Protein AF-A0A9E5AQ54-F1 (afdb_monomer_lite)

Secondary structure (DSSP, 8-state):
-----SSHHHHHHHHHHHHHHHHHHHHHHHTT--GGGTS-S---HHHHHHHHHHHHHHHHHHH----TTGGG-HHHHTPPP-PPP-PPPPPPPP-TTSPPP--PPPPPPPPP-

Sequence (113 aa):
MQPNTQQKSMLLPVIILVVVLGTIIYFYISSQGNDAALVKATASANEEVVGKDLLIALNRLNAIKLDDSLLKDKVFVSLQDFTVAILPQPVGRDNPFLPLKAVAPVPAPKKVK

Structure (mmCIF, N/CA/C/O backbone):
data_AF-A0A9E5AQ54-F1
#
_entry.id   AF-A0A9E5AQ54-F1
#
loop_
_atom_site.group_PDB
_atom_site.id
_atom_site.type_symbol
_atom_site.label_atom_id
_atom_site.label_alt_id
_atom_site.label_comp_id
_atom_site.label_asym_id
_atom_site.label_entity_id
_atom_site.label_seq_id
_atom_site.pdbx_PDB_ins_code
_atom_site.Cartn_x
_atom_site.Cartn_y
_atom_site.Cartn_z
_atom_site.occupancy
_atom_site.B_iso_or_equiv
_atom_site.auth_seq_id
_atom_site.auth_comp_id
_atom_site.auth_asym_id
_atom_site.auth_atom_id
_atom_site.pdbx_PDB_model_num
ATOM 1 N N . MET A 1 1 ? 19.967 47.508 -73.269 1.00 45.75 1 MET A N 1
ATOM 2 C CA . MET A 1 1 ? 20.481 46.500 -72.316 1.00 45.75 1 MET A CA 1
ATOM 3 C C . MET A 1 1 ? 19.440 46.306 -71.222 1.00 45.75 1 MET A C 1
ATOM 5 O O . MET A 1 1 ? 19.269 47.199 -70.408 1.00 45.75 1 MET A O 1
ATOM 9 N N . GLN A 1 2 ? 18.690 45.203 -71.257 1.00 46.03 2 GLN A N 1
ATOM 10 C CA . GLN A 1 2 ? 17.713 44.825 -70.227 1.00 46.03 2 GLN A CA 1
ATOM 11 C C . GLN A 1 2 ? 18.176 43.495 -69.611 1.00 46.03 2 GLN A C 1
ATOM 13 O O . GLN A 1 2 ? 18.401 42.552 -70.373 1.00 46.03 2 GLN A O 1
ATOM 18 N N . PRO A 1 3 ? 18.364 43.387 -68.284 1.00 53.59 3 PRO A N 1
ATOM 19 C CA . PRO A 1 3 ? 18.682 42.111 -67.663 1.00 53.59 3 PRO A CA 1
ATOM 20 C C . PRO A 1 3 ? 17.414 41.257 -67.504 1.00 53.59 3 PRO A C 1
ATOM 22 O O . PRO A 1 3 ? 16.413 41.660 -66.911 1.00 53.59 3 PRO A O 1
ATOM 25 N N . ASN A 1 4 ? 17.484 40.053 -68.065 1.00 54.62 4 ASN A N 1
ATOM 26 C CA . ASN A 1 4 ? 16.468 39.009 -68.037 1.00 54.62 4 ASN A CA 1
A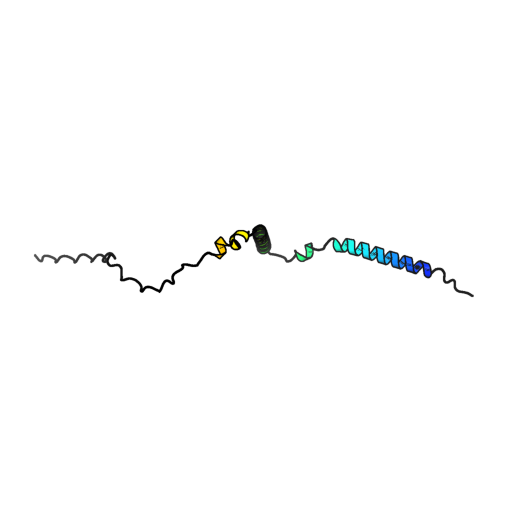TOM 27 C C . ASN A 1 4 ? 16.210 38.529 -66.592 1.00 54.62 4 ASN A C 1
ATOM 29 O O . ASN A 1 4 ? 16.982 37.751 -66.034 1.00 54.62 4 ASN A O 1
ATOM 33 N N . THR A 1 5 ? 15.107 38.988 -65.993 1.00 60.34 5 THR A N 1
ATOM 34 C CA . THR A 1 5 ? 14.633 38.589 -64.653 1.00 60.34 5 THR A CA 1
ATOM 35 C C . THR A 1 5 ? 13.580 37.476 -64.753 1.00 60.34 5 THR A C 1
ATOM 37 O O . THR A 1 5 ? 12.474 37.614 -64.251 1.00 60.34 5 THR A O 1
ATOM 40 N N . GLN A 1 6 ? 13.884 36.369 -65.436 1.00 59.69 6 GLN A N 1
ATOM 41 C CA . GLN A 1 6 ? 12.987 35.193 -65.493 1.00 59.69 6 GLN A CA 1
ATOM 42 C C . GLN A 1 6 ? 13.570 33.946 -64.806 1.00 59.69 6 GLN A C 1
ATOM 44 O O . GLN A 1 6 ? 12.847 33.004 -64.506 1.00 59.69 6 GLN A O 1
ATOM 49 N N . GLN A 1 7 ? 14.863 33.942 -64.465 1.00 59.59 7 GLN A N 1
ATOM 50 C CA . GLN A 1 7 ? 15.515 32.784 -63.828 1.00 59.59 7 GLN A CA 1
ATOM 51 C C . GLN A 1 7 ? 15.318 32.747 -62.295 1.00 59.59 7 GLN A C 1
ATOM 53 O O . GLN A 1 7 ? 15.277 31.677 -61.694 1.00 59.59 7 GLN A O 1
ATOM 58 N N . LYS A 1 8 ? 15.140 33.903 -61.635 1.00 58.50 8 LYS A N 1
ATOM 59 C CA . LYS A 1 8 ? 15.091 33.993 -60.160 1.00 58.50 8 LYS A CA 1
ATOM 60 C C . LYS A 1 8 ? 13.733 33.605 -59.552 1.00 58.50 8 LYS A C 1
ATOM 62 O O . LYS A 1 8 ? 13.691 33.152 -58.413 1.00 58.50 8 LYS A O 1
ATOM 67 N N . SER A 1 9 ? 12.640 33.727 -60.315 1.00 61.59 9 SER A N 1
ATOM 68 C CA . SER A 1 9 ? 11.284 33.415 -59.831 1.00 61.59 9 SER A CA 1
ATOM 69 C C . SER A 1 9 ? 10.984 31.913 -59.762 1.00 61.59 9 SER A C 1
ATOM 71 O O . SER A 1 9 ? 10.115 31.516 -58.993 1.00 61.59 9 SER A O 1
ATOM 73 N N . MET A 1 10 ? 11.707 31.080 -60.523 1.00 65.25 10 MET A N 1
ATOM 74 C CA . MET A 1 10 ? 11.577 29.614 -60.481 1.00 65.25 10 MET A CA 1
ATOM 75 C C . MET A 1 10 ? 12.613 28.954 -59.560 1.00 65.25 10 MET A C 1
ATOM 77 O O . MET A 1 10 ? 12.381 27.867 -59.043 1.00 65.25 10 MET A O 1
ATOM 81 N N . LEU A 1 11 ? 13.720 29.645 -59.272 1.00 79.06 11 LEU A N 1
ATOM 82 C CA . LEU A 1 11 ? 14.713 29.228 -58.278 1.00 79.06 11 LEU A CA 1
ATOM 83 C C . LEU A 1 11 ? 14.149 29.226 -56.850 1.00 79.06 11 LEU A C 1
ATOM 85 O O . LEU A 1 11 ? 14.408 28.300 -56.086 1.00 79.06 11 LEU A O 1
ATOM 89 N N . LEU A 1 12 ? 13.347 30.233 -56.496 1.00 83.75 12 LEU A N 1
ATOM 90 C CA . LEU A 1 12 ? 12.774 30.359 -55.155 1.00 83.75 12 LEU A CA 1
ATOM 91 C C . LEU A 1 12 ? 11.875 29.168 -54.744 1.00 83.75 12 LEU A C 1
ATOM 93 O O . LEU A 1 12 ? 12.123 28.609 -53.676 1.00 83.75 12 LEU A O 1
ATOM 97 N N . PRO A 1 13 ? 10.889 28.713 -55.548 1.00 86.94 13 PRO A N 1
ATOM 98 C CA . PRO A 1 13 ? 10.068 27.557 -55.180 1.00 86.94 13 PRO A CA 1
ATOM 99 C C . PRO A 1 13 ? 10.865 26.247 -55.138 1.00 86.94 13 PRO A C 1
ATOM 101 O O . PRO A 1 13 ? 10.577 25.394 -54.303 1.00 86.94 13 PRO A O 1
ATOM 104 N N . VAL A 1 14 ? 11.897 26.092 -55.976 1.00 90.00 14 VAL A N 1
ATOM 105 C CA . VAL A 1 14 ? 12.768 24.903 -55.959 1.00 90.00 14 VAL A CA 1
ATOM 106 C C . VAL A 1 14 ? 13.590 24.844 -54.672 1.00 90.00 14 VAL A C 1
ATOM 108 O O . VAL A 1 14 ? 13.676 23.790 -54.049 1.00 90.00 14 VAL A O 1
ATOM 111 N N . ILE A 1 15 ? 14.139 25.974 -54.224 1.00 91.50 15 ILE A N 1
ATOM 112 C CA . ILE A 1 15 ? 14.878 26.048 -52.955 1.00 91.50 15 ILE A CA 1
ATOM 113 C C . ILE A 1 15 ? 13.953 25.723 -51.778 1.00 91.50 15 ILE A C 1
ATOM 115 O O . ILE A 1 15 ? 14.328 24.940 -50.909 1.00 91.50 15 ILE A O 1
ATOM 119 N N . ILE A 1 16 ? 12.732 26.264 -51.771 1.00 92.31 16 ILE A N 1
ATOM 120 C CA . ILE A 1 16 ? 11.741 25.972 -50.725 1.00 92.31 16 ILE A CA 1
ATOM 121 C C . ILE A 1 16 ? 11.404 24.477 -50.709 1.00 92.31 16 ILE A C 1
ATOM 123 O O . ILE A 1 16 ? 11.394 23.871 -49.641 1.00 92.31 16 ILE A O 1
ATOM 127 N N . LEU A 1 17 ? 11.197 23.862 -51.876 1.00 93.50 17 LEU A N 1
ATOM 128 C CA . LEU A 1 17 ? 10.913 22.432 -51.983 1.00 93.50 17 LEU A CA 1
ATOM 129 C C . LEU A 1 17 ? 12.062 21.578 -51.427 1.00 93.50 17 LEU A C 1
ATOM 131 O O . LEU A 1 17 ? 11.819 20.638 -50.675 1.00 93.50 17 LEU A O 1
ATOM 135 N N . VAL A 1 18 ? 13.310 21.924 -51.752 1.00 95.12 18 VAL A N 1
ATOM 136 C CA . VAL A 1 18 ? 14.500 21.219 -51.247 1.00 95.12 18 VAL A CA 1
ATOM 137 C C . VAL A 1 18 ? 14.633 21.370 -49.732 1.00 95.12 18 VAL A C 1
ATOM 139 O O . VAL A 1 18 ? 14.928 20.390 -49.052 1.00 95.12 18 VAL A O 1
ATOM 142 N N . VAL A 1 19 ? 14.372 22.561 -49.187 1.00 95.06 19 VAL A N 1
ATOM 143 C CA . VAL A 1 19 ? 14.397 22.795 -47.736 1.00 95.06 19 VAL A CA 1
ATOM 144 C C . VAL A 1 19 ? 13.306 21.985 -47.037 1.00 95.06 19 VAL A C 1
ATOM 146 O O . VAL A 1 19 ? 13.598 21.327 -46.045 1.00 95.06 19 VAL A O 1
ATOM 149 N N . VAL A 1 20 ? 12.081 21.968 -47.567 1.00 94.94 20 VAL A N 1
ATOM 150 C CA . VAL A 1 20 ? 10.958 21.205 -46.994 1.00 94.94 20 VAL A CA 1
ATOM 151 C C . VAL A 1 20 ? 11.221 19.699 -47.043 1.00 94.94 20 VAL A C 1
ATOM 153 O O . VAL A 1 20 ? 11.003 18.999 -46.059 1.00 94.94 20 VAL A O 1
ATOM 156 N N . LEU A 1 21 ? 11.735 19.180 -48.158 1.00 94.88 21 LEU A N 1
ATOM 157 C CA . LEU A 1 21 ? 12.101 17.765 -48.255 1.00 94.88 21 LEU A CA 1
ATOM 158 C C . LEU A 1 21 ? 13.264 17.422 -47.315 1.00 94.88 21 LEU A C 1
ATOM 160 O O . LEU A 1 21 ? 13.231 16.391 -46.647 1.00 94.88 21 LEU A O 1
ATOM 164 N N . GLY A 1 22 ? 14.258 18.307 -47.212 1.00 93.62 22 GLY A N 1
ATOM 165 C CA . GLY A 1 22 ? 15.385 18.156 -46.298 1.00 93.62 22 GLY A CA 1
ATOM 166 C C . GLY A 1 22 ? 14.955 18.115 -44.833 1.00 93.62 22 GLY A C 1
ATOM 167 O O . GLY A 1 22 ? 15.427 17.254 -44.091 1.00 93.62 22 GLY A O 1
ATOM 168 N N . THR A 1 23 ? 14.025 18.981 -44.415 1.00 89.44 23 THR A N 1
ATOM 169 C CA . THR A 1 23 ? 13.511 18.978 -43.038 1.00 89.44 23 THR A CA 1
ATOM 170 C C . THR A 1 23 ? 12.672 17.741 -42.745 1.00 89.44 23 THR A C 1
ATOM 172 O O . THR A 1 23 ? 12.834 17.165 -41.673 1.00 89.44 23 THR A O 1
ATOM 175 N N . ILE A 1 24 ? 11.845 17.273 -43.687 1.00 92.00 24 ILE A N 1
ATOM 176 C CA . ILE A 1 24 ? 11.055 16.039 -43.528 1.00 92.00 24 ILE A CA 1
ATOM 177 C C . ILE A 1 24 ? 11.973 14.819 -43.373 1.00 92.00 24 ILE A C 1
ATOM 179 O O . ILE A 1 24 ? 11.780 14.020 -42.457 1.00 92.00 24 ILE A O 1
ATOM 183 N N . ILE A 1 25 ? 12.996 14.690 -44.224 1.00 91.00 25 ILE A N 1
ATOM 184 C CA . ILE A 1 25 ? 13.956 13.577 -44.164 1.00 91.00 25 ILE A CA 1
ATOM 185 C C . ILE A 1 25 ? 14.762 13.631 -42.862 1.00 91.00 25 ILE A C 1
ATOM 187 O O . ILE A 1 25 ? 14.909 12.614 -42.186 1.00 91.00 25 ILE A O 1
ATOM 191 N N . TYR A 1 26 ? 15.245 14.815 -42.476 1.00 89.88 26 TYR A N 1
ATOM 192 C CA . TYR A 1 26 ? 15.973 15.004 -41.223 1.00 89.88 26 TYR A CA 1
ATOM 193 C C . TYR A 1 26 ? 15.117 14.635 -40.008 1.00 89.88 26 TYR A C 1
ATOM 195 O O . TYR A 1 26 ? 15.586 13.918 -39.128 1.00 89.88 26 TYR A O 1
ATOM 203 N N . PHE A 1 27 ? 13.851 15.060 -39.973 1.00 87.12 27 PHE A N 1
ATOM 204 C CA . PHE A 1 27 ? 12.947 14.751 -38.867 1.00 87.12 27 PHE A CA 1
ATOM 205 C C . PHE A 1 27 ? 12.591 13.260 -38.821 1.00 87.12 27 PHE A C 1
ATOM 207 O O . PHE A 1 27 ? 12.542 12.679 -37.742 1.00 87.12 27 PHE A O 1
ATOM 214 N N . TYR A 1 28 ? 12.418 12.611 -39.976 1.00 85.19 28 TYR A N 1
ATOM 215 C CA . TYR A 1 28 ? 12.160 11.171 -40.058 1.00 85.19 28 TYR A CA 1
ATOM 216 C C . TYR A 1 28 ? 13.356 10.328 -39.580 1.00 85.19 28 TYR A C 1
ATOM 218 O O . TYR A 1 28 ? 13.175 9.324 -38.895 1.00 85.19 28 TYR A O 1
ATOM 226 N N . ILE A 1 29 ? 14.587 10.748 -39.890 1.00 81.94 29 ILE A N 1
ATOM 227 C CA . ILE A 1 29 ? 15.810 10.077 -39.419 1.00 81.94 29 ILE A CA 1
ATOM 228 C C . ILE A 1 29 ? 16.062 10.383 -37.935 1.00 81.94 29 ILE A C 1
ATOM 230 O O . ILE A 1 29 ? 16.361 9.477 -37.163 1.00 81.94 29 ILE A O 1
ATOM 234 N N . SER A 1 30 ? 15.890 11.636 -37.508 1.00 75.94 30 SER A N 1
ATOM 235 C CA . SER A 1 30 ? 16.108 12.050 -36.117 1.00 75.94 30 SER A CA 1
ATOM 236 C C . SER A 1 30 ? 15.041 11.511 -35.155 1.00 75.94 30 SER A C 1
ATOM 238 O O . SER A 1 30 ? 15.332 11.326 -33.976 1.00 75.94 30 SER A O 1
ATOM 240 N N . SER A 1 31 ? 13.823 11.233 -35.636 1.00 66.19 31 SER A N 1
ATOM 241 C CA . SER A 1 31 ? 12.737 10.632 -34.848 1.00 66.19 31 SER A CA 1
ATOM 242 C C . SER A 1 31 ? 12.913 9.126 -34.620 1.00 66.19 31 SER A C 1
ATOM 244 O O . SER A 1 31 ? 12.190 8.569 -33.800 1.00 66.19 31 SER A O 1
ATOM 246 N N . GLN A 1 32 ? 13.848 8.461 -35.310 1.00 62.78 32 GLN A N 1
ATOM 247 C CA . GLN A 1 32 ? 14.156 7.039 -35.089 1.00 62.78 32 GLN A CA 1
ATOM 248 C C . GLN A 1 32 ? 15.139 6.789 -33.932 1.00 62.78 32 GLN A C 1
ATOM 250 O O . GLN A 1 32 ? 15.558 5.657 -33.723 1.00 62.78 32 GLN A O 1
ATOM 255 N N . GLY A 1 33 ? 15.422 7.817 -33.125 1.00 55.94 33 GLY A N 1
ATOM 256 C CA . GLY A 1 33 ? 15.721 7.633 -31.708 1.00 55.94 33 GLY A CA 1
ATOM 257 C C . GLY A 1 33 ? 17.145 7.187 -31.378 1.00 55.94 33 GLY A C 1
ATOM 258 O O . GLY A 1 33 ? 17.489 6.010 -31.406 1.00 55.94 33 GLY A O 1
ATOM 259 N N . ASN A 1 34 ? 17.923 8.139 -30.860 1.00 57.88 34 ASN A N 1
ATOM 260 C CA . ASN A 1 34 ? 19.046 7.882 -29.955 1.00 57.88 34 ASN A CA 1
ATOM 261 C C . ASN A 1 34 ? 18.553 7.602 -28.515 1.00 57.88 34 ASN A C 1
ATOM 263 O O . ASN A 1 34 ? 19.196 8.022 -27.553 1.00 57.88 34 ASN A O 1
ATOM 267 N N . ASP A 1 35 ? 17.443 6.879 -28.329 1.00 53.34 35 ASP A N 1
ATOM 268 C CA . ASP A 1 35 ? 16.972 6.492 -26.985 1.00 53.34 35 ASP A CA 1
ATOM 269 C C . ASP A 1 35 ? 17.993 5.598 -26.257 1.00 53.34 35 ASP A C 1
ATOM 271 O O . ASP A 1 35 ? 18.073 5.583 -25.030 1.00 53.34 35 ASP A O 1
ATOM 275 N N . ALA A 1 36 ? 18.878 4.933 -27.008 1.00 53.34 36 ALA A N 1
ATOM 276 C CA . ALA A 1 36 ? 19.995 4.167 -26.461 1.00 53.34 36 ALA A CA 1
ATOM 277 C C . ALA A 1 36 ? 21.063 5.031 -25.754 1.00 53.34 36 ALA A C 1
ATOM 279 O O . ALA A 1 36 ? 21.850 4.503 -24.967 1.00 53.34 36 ALA A O 1
ATOM 280 N N . ALA A 1 37 ? 21.117 6.345 -26.006 1.00 51.56 37 ALA A N 1
ATOM 281 C CA . ALA A 1 37 ? 22.116 7.228 -25.397 1.00 51.56 37 ALA A CA 1
ATOM 282 C C . ALA A 1 37 ? 21.729 7.699 -23.983 1.00 51.56 37 ALA A C 1
ATOM 284 O O . ALA A 1 37 ? 22.615 8.021 -23.196 1.00 51.56 37 ALA A O 1
ATOM 285 N N . LEU A 1 38 ? 20.438 7.676 -23.629 1.00 48.53 38 LEU A N 1
ATOM 286 C CA . LEU A 1 38 ? 19.960 7.978 -22.270 1.00 48.53 38 LEU A CA 1
ATOM 287 C C . LEU A 1 38 ? 20.025 6.762 -21.330 1.00 48.53 38 LEU A C 1
ATOM 289 O O . LEU A 1 38 ? 20.046 6.929 -20.116 1.00 48.53 38 LEU A O 1
ATOM 293 N N . VAL A 1 39 ? 20.124 5.546 -21.880 1.00 49.72 39 VAL A N 1
ATOM 294 C CA . VAL A 1 39 ? 20.293 4.296 -21.111 1.00 49.72 39 VAL A CA 1
ATOM 295 C C . VAL A 1 39 ? 21.765 4.016 -20.787 1.00 49.72 39 VAL A C 1
ATOM 297 O O . VAL A 1 39 ? 22.072 3.210 -19.916 1.00 49.72 39 VAL A O 1
ATOM 300 N N . LYS A 1 40 ? 22.705 4.727 -21.421 1.00 46.66 40 LYS A N 1
ATOM 301 C CA . LYS A 1 40 ? 24.144 4.552 -21.194 1.00 46.66 40 LYS A CA 1
ATOM 302 C C . LYS A 1 40 ? 24.678 5.423 -20.051 1.00 46.66 40 LYS A C 1
ATOM 304 O O . LYS A 1 40 ? 25.801 5.916 -20.115 1.00 46.66 40 LYS A O 1
ATOM 309 N N . ALA A 1 41 ? 23.904 5.579 -18.978 1.00 50.72 41 ALA A N 1
ATOM 310 C CA . ALA A 1 41 ? 24.547 5.669 -17.675 1.00 50.72 41 ALA A CA 1
ATOM 311 C C . ALA A 1 41 ? 25.235 4.316 -17.485 1.00 50.72 41 ALA A C 1
ATOM 313 O O . ALA A 1 41 ? 24.593 3.280 -17.636 1.00 50.72 41 ALA A O 1
ATOM 314 N N . THR A 1 42 ? 26.546 4.298 -17.263 1.00 54.50 42 THR A N 1
ATOM 315 C CA . THR A 1 42 ? 27.264 3.078 -16.884 1.00 54.50 42 THR A CA 1
ATOM 316 C C . THR A 1 42 ? 26.758 2.643 -15.515 1.00 54.50 42 THR A C 1
ATOM 318 O O . THR A 1 42 ? 27.394 2.912 -14.501 1.00 54.50 42 THR A O 1
ATOM 321 N N . ALA A 1 43 ? 25.578 2.033 -15.503 1.00 55.31 43 ALA A N 1
ATOM 322 C CA . ALA A 1 43 ? 25.060 1.294 -14.387 1.00 55.31 43 ALA A CA 1
ATOM 323 C C . ALA A 1 43 ? 26.040 0.141 -14.180 1.00 55.31 43 ALA A C 1
ATOM 325 O O . ALA A 1 43 ? 26.260 -0.678 -15.076 1.00 55.31 43 ALA A O 1
ATOM 326 N N . SER A 1 44 ? 26.681 0.100 -13.017 1.00 60.31 44 SER A N 1
ATOM 327 C CA . SER A 1 44 ? 27.318 -1.129 -12.556 1.00 60.31 44 SER A CA 1
ATOM 328 C C . SER A 1 44 ? 26.282 -2.252 -12.642 1.00 60.31 44 SER A C 1
ATOM 330 O O . SER A 1 44 ? 25.095 -2.000 -12.456 1.00 60.31 44 SER A O 1
ATOM 332 N N . ALA A 1 45 ? 26.699 -3.498 -12.882 1.00 61.22 45 ALA A N 1
ATOM 333 C CA . ALA A 1 45 ? 25.777 -4.635 -13.038 1.00 61.22 45 ALA A CA 1
ATOM 334 C C . ALA A 1 45 ? 24.709 -4.741 -11.918 1.00 61.22 45 ALA A C 1
ATOM 336 O O . ALA A 1 45 ? 23.626 -5.273 -12.135 1.00 61.22 45 ALA A O 1
ATOM 337 N N . ASN A 1 46 ? 24.985 -4.181 -10.735 1.00 58.84 46 ASN A N 1
ATOM 338 C CA . ASN A 1 46 ? 24.047 -4.073 -9.618 1.00 58.84 46 ASN A CA 1
ATOM 339 C C . ASN A 1 46 ? 22.923 -3.035 -9.827 1.00 58.84 46 ASN A C 1
ATOM 341 O O . ASN A 1 46 ? 21.794 -3.270 -9.411 1.00 58.84 46 ASN A O 1
ATOM 345 N N . GLU A 1 47 ? 23.195 -1.899 -10.468 1.00 59.91 47 GLU A N 1
ATOM 346 C CA . GLU A 1 47 ? 22.220 -0.823 -10.716 1.00 59.91 47 GLU A CA 1
ATOM 347 C C . GLU A 1 47 ? 21.221 -1.210 -11.819 1.00 59.91 47 GLU A C 1
ATOM 349 O O . GLU A 1 47 ? 20.037 -0.884 -11.731 1.00 59.91 47 GLU A O 1
ATOM 354 N N . GLU A 1 48 ? 21.663 -1.994 -12.807 1.00 62.62 48 GLU A N 1
ATOM 355 C CA . GLU A 1 48 ? 20.796 -2.545 -13.857 1.00 62.62 48 GLU A CA 1
ATOM 356 C C . GLU A 1 48 ? 19.814 -3.595 -13.299 1.00 62.62 48 GLU A C 1
ATOM 358 O O . GLU A 1 48 ? 18.641 -3.638 -13.681 1.00 62.62 48 GLU A O 1
ATOM 363 N N . VAL A 1 49 ? 20.260 -4.404 -12.330 1.00 70.00 49 VAL A N 1
ATOM 364 C CA . VAL A 1 49 ? 19.406 -5.377 -11.626 1.00 70.00 49 VAL A CA 1
ATOM 365 C C . VAL A 1 49 ? 18.354 -4.667 -10.771 1.00 70.00 49 VAL A C 1
ATOM 367 O O . VAL A 1 49 ? 17.171 -4.987 -10.884 1.00 70.00 49 VAL A O 1
ATOM 370 N N . VAL A 1 50 ? 18.746 -3.651 -9.994 1.00 77.62 50 VAL A N 1
ATOM 371 C CA . VAL A 1 50 ? 17.810 -2.877 -9.155 1.00 77.62 50 VAL A CA 1
ATOM 372 C C . VAL A 1 50 ? 16.778 -2.127 -10.003 1.00 77.62 50 VAL A C 1
ATOM 374 O O . VAL A 1 50 ? 15.592 -2.126 -9.668 1.00 77.62 50 VAL A O 1
ATOM 377 N N . GLY A 1 51 ? 17.193 -1.532 -11.127 1.00 80.94 51 GLY A N 1
ATOM 378 C CA . GLY A 1 51 ? 16.278 -0.850 -12.046 1.00 80.94 51 GLY A CA 1
ATOM 379 C C . GLY A 1 51 ? 15.226 -1.793 -12.638 1.00 80.94 51 GLY A C 1
ATOM 380 O O . GLY A 1 51 ? 14.042 -1.451 -12.694 1.00 80.94 51 GLY A O 1
ATOM 381 N N . LYS A 1 52 ? 15.634 -3.010 -13.017 1.00 81.75 52 LYS A N 1
ATOM 382 C CA . LYS A 1 52 ? 14.728 -4.040 -13.540 1.00 81.75 52 LYS A CA 1
ATOM 383 C C . LYS A 1 52 ? 13.750 -4.545 -12.478 1.00 81.75 52 LYS A C 1
ATOM 385 O O . LYS A 1 52 ? 12.560 -4.665 -12.766 1.00 81.75 52 LYS A O 1
ATOM 390 N N . ASP A 1 53 ? 14.221 -4.802 -11.262 1.00 85.88 53 ASP A N 1
ATOM 391 C CA . ASP A 1 53 ? 13.374 -5.284 -10.166 1.00 85.88 53 ASP A CA 1
ATOM 392 C C . ASP A 1 53 ? 12.341 -4.231 -9.738 1.00 85.88 53 ASP A C 1
ATOM 394 O O . ASP A 1 53 ? 11.175 -4.565 -9.506 1.00 85.88 53 ASP A O 1
ATOM 398 N N . LEU A 1 54 ? 12.725 -2.949 -9.729 1.00 90.62 54 LEU A N 1
ATOM 399 C CA . LEU A 1 54 ? 11.803 -1.835 -9.502 1.00 90.62 54 LEU A CA 1
ATOM 400 C C . LEU A 1 54 ? 10.731 -1.761 -10.597 1.00 90.62 54 LEU A C 1
ATOM 402 O O . LEU A 1 54 ? 9.548 -1.630 -10.289 1.00 90.62 54 LEU A O 1
ATOM 406 N N . LEU A 1 55 ? 11.119 -1.893 -11.867 1.00 89.62 55 LEU A N 1
ATOM 407 C CA . LEU A 1 55 ? 10.185 -1.920 -12.997 1.00 89.62 55 LEU A CA 1
ATOM 408 C C . LEU A 1 55 ? 9.195 -3.086 -12.896 1.00 89.62 55 LEU A C 1
ATOM 410 O O . LEU A 1 55 ? 7.999 -2.903 -13.126 1.00 89.62 55 LEU A O 1
ATOM 414 N N . ILE A 1 56 ? 9.668 -4.270 -12.503 1.00 91.19 56 ILE A N 1
ATOM 415 C CA . ILE A 1 56 ? 8.815 -5.440 -12.266 1.00 91.19 56 ILE A CA 1
ATOM 416 C C . ILE A 1 56 ? 7.837 -5.167 -11.117 1.00 91.19 56 ILE A C 1
ATOM 418 O O . ILE A 1 56 ? 6.648 -5.465 -11.249 1.00 91.19 56 ILE A O 1
ATOM 422 N N . ALA A 1 57 ? 8.301 -4.589 -10.007 1.00 89.25 57 ALA A N 1
ATOM 423 C CA . ALA A 1 57 ? 7.450 -4.248 -8.869 1.00 89.25 57 ALA A CA 1
ATOM 424 C C . ALA A 1 57 ? 6.387 -3.200 -9.236 1.00 89.25 57 ALA A C 1
ATOM 426 O O . ALA A 1 57 ? 5.215 -3.373 -8.903 1.00 89.25 57 ALA A O 1
ATOM 427 N N . LEU A 1 58 ? 6.762 -2.160 -9.982 1.00 90.44 58 LEU A N 1
ATOM 428 C CA . LEU A 1 58 ? 5.836 -1.130 -10.457 1.00 90.44 58 LEU A CA 1
ATOM 429 C C . LEU A 1 58 ? 4.803 -1.696 -11.431 1.00 90.44 58 LEU A C 1
ATOM 431 O O . LEU A 1 58 ? 3.625 -1.365 -11.329 1.00 90.44 58 LEU A O 1
ATOM 435 N N . ASN A 1 59 ? 5.210 -2.590 -12.334 1.00 89.75 59 ASN A N 1
ATOM 436 C CA . ASN A 1 59 ? 4.277 -3.244 -13.247 1.00 89.75 59 ASN A CA 1
ATOM 437 C C . ASN A 1 59 ? 3.287 -4.147 -12.488 1.00 89.75 59 ASN A C 1
ATOM 439 O O . ASN A 1 59 ? 2.095 -4.163 -12.790 1.00 89.75 59 ASN A O 1
ATOM 443 N N . ARG A 1 60 ? 3.754 -4.841 -11.440 1.00 88.19 60 ARG A N 1
ATOM 444 C CA . ARG A 1 60 ? 2.882 -5.607 -10.536 1.00 88.19 60 ARG A CA 1
ATOM 445 C C . ARG A 1 60 ? 1.893 -4.708 -9.800 1.00 88.19 60 ARG A C 1
ATOM 447 O O . ARG A 1 60 ? 0.722 -5.056 -9.749 1.00 88.19 60 ARG A O 1
ATOM 454 N N . LEU A 1 61 ? 2.334 -3.567 -9.268 1.00 87.56 61 LEU A N 1
ATOM 455 C CA . LEU A 1 61 ? 1.454 -2.613 -8.584 1.00 87.56 61 LEU A CA 1
ATOM 456 C C . LEU A 1 61 ? 0.433 -1.974 -9.535 1.00 87.56 61 LEU A C 1
ATOM 458 O O . LEU A 1 61 ? -0.719 -1.816 -9.157 1.00 87.56 61 LEU A O 1
ATOM 462 N N . ASN A 1 62 ? 0.820 -1.662 -10.774 1.00 86.31 62 ASN A N 1
ATOM 463 C CA . ASN A 1 62 ? -0.089 -1.121 -11.791 1.00 86.31 62 ASN A CA 1
ATOM 464 C C . ASN A 1 62 ? -1.184 -2.133 -12.186 1.00 86.31 62 ASN A C 1
ATOM 466 O O . ASN A 1 62 ? -2.333 -1.770 -12.425 1.00 86.31 62 ASN A O 1
ATOM 470 N N . ALA A 1 63 ? -0.853 -3.426 -12.201 1.00 85.31 63 ALA A N 1
ATOM 471 C CA . ALA A 1 63 ? -1.830 -4.481 -12.452 1.00 85.31 63 ALA A CA 1
ATOM 472 C C . ALA A 1 63 ? -2.854 -4.653 -11.311 1.00 85.31 63 ALA A C 1
ATOM 474 O O . ALA A 1 63 ? -3.909 -5.255 -11.529 1.00 85.31 63 ALA A O 1
ATOM 475 N N . ILE A 1 64 ? -2.579 -4.130 -10.109 1.00 87.94 64 ILE A N 1
ATOM 476 C CA . ILE A 1 64 ? -3.520 -4.174 -8.987 1.00 87.94 64 ILE A CA 1
ATOM 477 C C . ILE A 1 64 ? -4.577 -3.095 -9.203 1.00 87.94 64 ILE A C 1
ATOM 479 O O . ILE A 1 64 ? -4.353 -1.908 -8.977 1.00 87.94 64 ILE A O 1
ATOM 483 N N . LYS A 1 65 ? -5.772 -3.526 -9.603 1.00 82.94 65 LYS A N 1
ATOM 484 C CA . LYS A 1 65 ? -6.966 -2.685 -9.565 1.00 82.94 65 LYS A CA 1
ATOM 485 C C . LYS A 1 65 ? -7.648 -2.867 -8.217 1.00 82.94 65 LYS A C 1
ATOM 487 O O . LYS A 1 65 ? -8.137 -3.953 -7.919 1.00 82.94 65 LYS A O 1
ATOM 492 N N . LEU A 1 66 ? -7.659 -1.811 -7.410 1.00 80.75 66 LEU A N 1
ATOM 493 C CA . LEU A 1 66 ? -8.481 -1.752 -6.207 1.00 80.75 66 LEU A CA 1
ATOM 494 C C . LEU A 1 66 ? -9.921 -1.443 -6.621 1.00 80.75 66 LEU A C 1
ATOM 496 O O . LEU A 1 66 ? -10.179 -0.474 -7.336 1.00 80.75 66 LEU A O 1
ATOM 500 N N . ASP A 1 67 ? -10.841 -2.316 -6.222 1.00 85.25 67 ASP A N 1
ATOM 501 C CA . ASP A 1 67 ? -12.270 -2.103 -6.405 1.00 85.25 67 ASP A CA 1
ATOM 502 C C . ASP A 1 67 ? -12.839 -1.381 -5.178 1.00 85.25 67 ASP A C 1
ATOM 504 O O . ASP A 1 67 ? -13.057 -1.973 -4.121 1.00 85.25 67 ASP A O 1
ATOM 508 N N . ASP A 1 68 ? -13.082 -0.082 -5.332 1.00 86.19 68 ASP A N 1
ATOM 509 C CA . ASP A 1 68 ? -13.626 0.764 -4.269 1.00 86.19 68 ASP A CA 1
ATOM 510 C C . ASP A 1 68 ? -15.143 0.591 -4.079 1.00 86.19 68 ASP A C 1
ATOM 512 O O . ASP A 1 68 ? -15.739 1.297 -3.261 1.00 86.19 68 ASP A O 1
ATOM 516 N N . SER A 1 69 ? -15.805 -0.273 -4.856 1.00 89.62 69 SER A N 1
ATOM 517 C CA . SER A 1 69 ? -17.261 -0.450 -4.797 1.00 89.62 69 SER A CA 1
ATOM 518 C C . SER A 1 69 ? -17.728 -0.887 -3.408 1.00 89.62 69 SER A C 1
ATOM 520 O O . SER A 1 69 ? -18.674 -0.307 -2.877 1.00 89.62 69 SER A O 1
ATOM 522 N N . LEU A 1 70 ? -17.003 -1.813 -2.772 1.00 86.38 70 LEU A N 1
ATOM 523 C CA . LEU A 1 70 ? -17.280 -2.274 -1.409 1.00 86.38 70 LEU A CA 1
ATOM 524 C C . LEU A 1 70 ? -17.121 -1.154 -0.375 1.00 86.38 70 LEU A C 1
ATOM 526 O O . LEU A 1 70 ? 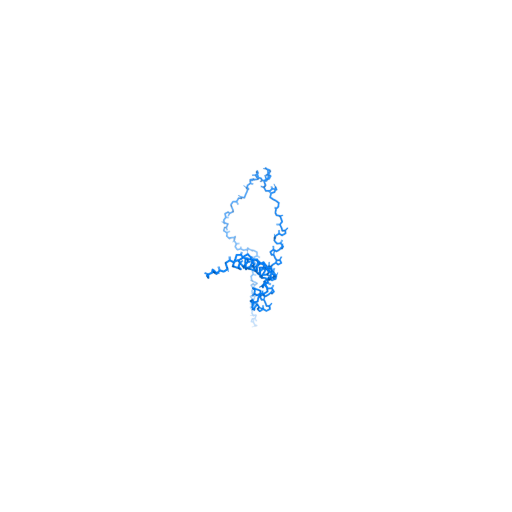-17.919 -1.061 0.551 1.00 86.38 70 LEU A O 1
ATOM 530 N N . LEU A 1 71 ? -16.130 -0.273 -0.549 1.00 89.25 71 LEU A N 1
ATOM 531 C CA . LEU A 1 71 ? -15.879 0.848 0.366 1.00 89.25 71 LEU A CA 1
ATOM 532 C C . LEU A 1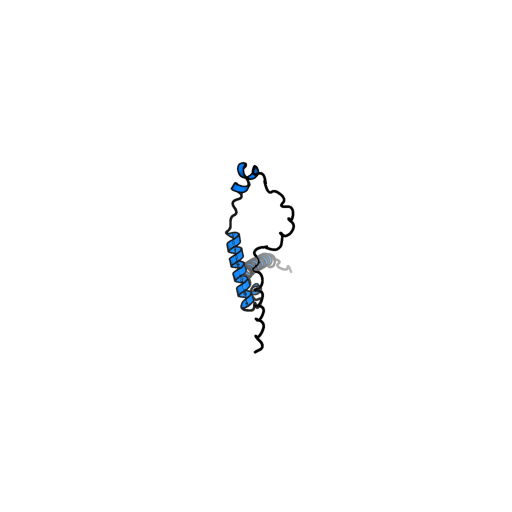 71 ? -16.930 1.964 0.239 1.00 89.25 71 LEU A C 1
ATOM 534 O O . LEU A 1 71 ? -17.063 2.798 1.133 1.00 89.25 71 LEU A O 1
ATOM 538 N N . LYS A 1 72 ? -17.672 1.989 -0.873 1.00 91.25 72 LYS A N 1
ATOM 539 C CA . LYS A 1 72 ? -18.756 2.942 -1.156 1.00 91.25 72 LYS A CA 1
ATOM 540 C C . LYS A 1 72 ? -20.141 2.368 -0.848 1.00 91.25 72 LYS A C 1
ATOM 542 O O . LYS A 1 72 ? -21.127 3.101 -0.947 1.00 91.25 72 LYS A O 1
ATOM 547 N N . ASP A 1 73 ? -20.233 1.088 -0.488 1.00 93.12 73 ASP A N 1
ATOM 548 C CA . ASP A 1 73 ? -21.494 0.456 -0.114 1.00 93.12 73 ASP A CA 1
ATOM 549 C C . ASP A 1 73 ? -22.074 1.148 1.131 1.00 93.12 73 ASP A C 1
ATOM 551 O O . ASP A 1 73 ? -21.378 1.400 2.117 1.00 93.12 73 ASP A O 1
ATOM 555 N N . LYS A 1 74 ? -23.378 1.443 1.104 1.00 92.19 74 LYS A N 1
ATOM 556 C CA . LYS A 1 74 ? -24.103 2.039 2.233 1.00 92.19 74 LYS A CA 1
ATOM 557 C C . LYS A 1 74 ? -23.967 1.191 3.503 1.00 92.19 74 LYS A C 1
ATOM 559 O O . LYS A 1 74 ? -23.916 1.760 4.590 1.00 92.19 74 LYS A O 1
ATOM 564 N N . VAL A 1 75 ? -23.887 -0.133 3.372 1.00 91.38 75 VAL A N 1
ATOM 565 C CA . VAL A 1 75 ? -23.649 -1.065 4.480 1.00 91.38 75 VAL A CA 1
ATOM 566 C C . VAL A 1 75 ? -22.261 -0.840 5.075 1.00 91.38 75 VAL A C 1
ATOM 568 O O . VAL A 1 75 ? -22.152 -0.670 6.286 1.00 91.38 75 VAL A O 1
ATOM 571 N N . PHE A 1 76 ? -21.220 -0.751 4.242 1.00 91.69 76 PHE A N 1
ATOM 572 C CA . PHE A 1 76 ? -19.850 -0.506 4.701 1.00 91.69 76 PHE A CA 1
ATOM 573 C C . PHE A 1 76 ? -19.713 0.862 5.382 1.00 91.69 76 PHE A C 1
ATOM 575 O O . PHE A 1 76 ? -19.158 0.958 6.472 1.00 91.69 76 PHE A O 1
ATOM 582 N N . VAL A 1 77 ? -20.300 1.909 4.796 1.00 92.06 77 VAL A N 1
ATOM 583 C CA . VAL A 1 77 ? -20.286 3.274 5.356 1.00 92.06 77 VAL A CA 1
ATOM 584 C C . VAL A 1 77 ? -21.090 3.380 6.661 1.00 92.06 77 VAL A C 1
ATOM 586 O O . VAL A 1 77 ? -20.841 4.275 7.464 1.00 92.06 77 VAL A O 1
ATOM 589 N N . SER A 1 78 ? -22.046 2.477 6.898 1.00 94.25 78 SER A N 1
ATOM 590 C CA . SER A 1 78 ? -22.832 2.446 8.140 1.00 94.25 78 SER A CA 1
ATOM 591 C C . SER A 1 78 ? -22.128 1.764 9.318 1.00 94.25 78 SER A C 1
ATOM 593 O O . SER A 1 78 ? -22.652 1.800 10.432 1.00 94.25 78 SER A O 1
ATOM 595 N N . LEU A 1 79 ? -20.964 1.139 9.095 1.00 93.62 79 LEU A N 1
ATOM 596 C CA . LEU A 1 79 ? -20.215 0.472 10.156 1.00 93.62 79 LEU A CA 1
ATOM 597 C C . LEU A 1 79 ? -19.713 1.493 11.178 1.00 93.62 79 LEU A C 1
ATOM 599 O O . LEU A 1 79 ? -19.073 2.487 10.841 1.00 93.62 79 LEU A O 1
ATOM 603 N N . GLN A 1 80 ? -20.002 1.215 12.444 1.00 93.19 80 GLN A N 1
ATOM 604 C CA . GLN A 1 80 ? -19.550 2.020 13.566 1.00 93.19 80 GLN A CA 1
ATOM 605 C C . GLN A 1 80 ? -18.324 1.368 14.204 1.00 93.19 80 GLN A C 1
ATOM 607 O O . GLN A 1 80 ? -18.282 0.152 14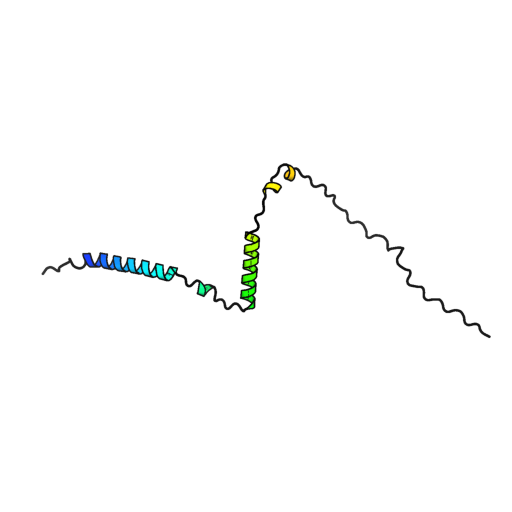.390 1.00 93.19 80 GLN A O 1
ATOM 612 N N . ASP A 1 81 ? -17.325 2.182 14.535 1.00 91.69 81 ASP A N 1
ATOM 613 C CA . ASP A 1 81 ? -16.180 1.729 15.315 1.00 91.69 81 ASP A CA 1
ATOM 614 C C . ASP A 1 81 ? -16.604 1.492 16.773 1.00 91.69 81 ASP A C 1
ATOM 616 O O . ASP A 1 81 ? -17.142 2.385 17.431 1.00 91.69 81 ASP A O 1
ATOM 620 N N . PHE A 1 82 ? -16.369 0.275 17.265 1.00 93.00 82 PHE A N 1
ATOM 621 C CA . PHE A 1 82 ? -16.641 -0.144 18.645 1.00 93.00 82 PHE A CA 1
ATOM 622 C C . PHE A 1 82 ? -15.357 -0.317 19.466 1.00 93.00 82 PHE A C 1
ATOM 624 O O . PHE A 1 82 ? -15.378 -0.915 20.545 1.00 93.00 82 PHE A O 1
ATOM 631 N N . THR A 1 83 ? -14.224 0.171 18.960 1.00 93.00 83 THR A N 1
ATOM 632 C CA . THR A 1 83 ? -12.945 0.088 19.659 1.00 93.00 83 THR A CA 1
ATOM 633 C C . THR A 1 83 ? -13.021 0.851 20.979 1.00 93.00 83 THR A C 1
ATOM 635 O O . THR A 1 83 ? -13.374 2.028 21.032 1.00 93.00 83 THR A O 1
ATOM 638 N N . VAL A 1 84 ? -12.658 0.173 22.067 1.00 90.81 84 VAL A N 1
ATOM 639 C CA . VAL A 1 84 ? -12.544 0.773 23.398 1.00 90.81 84 VAL A CA 1
ATOM 640 C C . VAL A 1 84 ? -11.083 1.128 23.638 1.00 90.81 84 VAL A C 1
ATOM 642 O O . VAL A 1 84 ? -10.197 0.296 23.444 1.00 90.81 84 VAL A O 1
ATOM 645 N N . ALA A 1 85 ? -10.823 2.357 24.082 1.00 89.44 85 ALA A N 1
ATOM 646 C CA . ALA A 1 85 ? -9.484 2.761 24.486 1.00 89.44 85 ALA A CA 1
ATOM 647 C C . ALA A 1 85 ? -9.005 1.884 25.654 1.00 89.44 85 ALA A C 1
ATOM 649 O O . ALA A 1 85 ? -9.596 1.888 26.736 1.00 89.44 85 ALA A O 1
ATOM 650 N N . ILE A 1 86 ? -7.925 1.131 25.439 1.00 86.81 86 ILE A N 1
ATOM 651 C CA . ILE A 1 86 ? -7.302 0.336 26.497 1.00 86.81 86 ILE A CA 1
ATOM 652 C C . ILE A 1 86 ? -6.422 1.271 27.320 1.00 86.81 86 ILE A C 1
ATOM 654 O O . ILE A 1 86 ? -5.404 1.770 26.839 1.00 86.81 86 ILE A O 1
ATOM 658 N N . LEU A 1 87 ? -6.814 1.512 28.570 1.00 88.69 87 LEU A N 1
ATOM 659 C CA . LEU A 1 87 ? -5.959 2.222 29.512 1.00 88.69 87 LEU A CA 1
ATOM 660 C C . LEU A 1 87 ? -4.746 1.346 29.867 1.00 88.69 87 LEU A C 1
ATOM 662 O O . LEU A 1 87 ? -4.919 0.141 30.078 1.00 88.69 87 LEU A O 1
ATOM 666 N N . PRO A 1 88 ? -3.535 1.923 29.969 1.00 86.06 88 PRO A N 1
ATOM 667 C CA . PRO A 1 88 ? -2.359 1.191 30.415 1.00 86.06 88 PRO A CA 1
ATOM 668 C C . PRO A 1 88 ? -2.623 0.569 31.787 1.00 86.06 88 PRO A C 1
ATOM 670 O O . PRO A 1 88 ? -2.879 1.278 32.761 1.00 86.06 88 PRO A O 1
ATOM 673 N N . GLN A 1 89 ? -2.578 -0.760 31.864 1.00 84.12 89 GLN A N 1
ATOM 674 C CA . GLN A 1 89 ? -2.649 -1.459 33.140 1.00 84.12 89 GLN A CA 1
ATOM 675 C C . GLN A 1 89 ? -1.250 -1.499 33.765 1.00 84.12 89 GLN A C 1
ATOM 677 O O . GLN A 1 89 ? -0.265 -1.685 33.042 1.00 84.12 89 GLN A O 1
ATOM 682 N N . PRO A 1 90 ? -1.131 -1.321 35.091 1.00 80.56 90 PRO A N 1
ATOM 683 C CA . PRO A 1 90 ? 0.141 -1.511 35.768 1.00 80.56 90 PRO A CA 1
ATOM 684 C C . PRO A 1 90 ? 0.645 -2.937 35.522 1.00 80.56 90 PRO A C 1
ATOM 686 O O . PRO A 1 90 ? -0.144 -3.884 35.485 1.00 80.56 90 PRO A O 1
ATOM 689 N N . VAL A 1 91 ? 1.963 -3.085 35.351 1.00 79.88 91 VAL A N 1
ATOM 690 C CA . VAL A 1 91 ? 2.602 -4.402 35.245 1.00 79.88 91 VAL A CA 1
ATOM 691 C C . VAL A 1 91 ? 2.170 -5.267 36.431 1.00 79.88 91 VAL A C 1
ATOM 693 O O . VAL A 1 91 ? 2.134 -4.802 37.572 1.00 79.88 91 VAL A O 1
ATOM 696 N N . GLY A 1 92 ? 1.758 -6.503 36.142 1.00 81.62 92 GLY A N 1
ATOM 697 C CA . GLY A 1 92 ? 1.263 -7.432 37.153 1.00 81.62 92 GLY A CA 1
ATOM 698 C C . GLY A 1 92 ? 2.293 -7.702 38.252 1.00 81.62 92 GLY A C 1
ATOM 699 O O . GLY A 1 92 ? 3.475 -7.390 38.121 1.00 81.62 92 GLY A O 1
ATOM 700 N N . ARG A 1 93 ? 1.839 -8.310 39.351 1.00 82.75 93 ARG A N 1
ATOM 701 C CA . ARG A 1 93 ? 2.738 -8.765 40.420 1.00 82.75 93 ARG A CA 1
ATOM 702 C C . ARG A 1 93 ? 3.748 -9.770 39.865 1.00 82.75 93 ARG A C 1
ATOM 704 O O . ARG A 1 93 ? 3.407 -10.548 38.974 1.00 82.75 93 ARG A O 1
ATOM 711 N N . ASP A 1 94 ? 4.943 -9.792 40.452 1.00 79.88 94 ASP A N 1
ATOM 712 C CA . ASP A 1 94 ? 5.927 -10.845 40.196 1.00 79.88 94 ASP A CA 1
ATOM 713 C C . ASP A 1 94 ? 5.270 -12.227 40.293 1.00 79.88 94 ASP A C 1
ATOM 715 O O . ASP A 1 94 ? 4.466 -12.485 41.196 1.00 79.88 94 ASP A O 1
ATOM 719 N N . ASN A 1 95 ? 5.596 -13.109 39.344 1.00 79.00 95 ASN A N 1
ATOM 720 C CA . ASN A 1 95 ? 4.985 -14.429 39.232 1.00 79.00 95 ASN A CA 1
ATOM 721 C C . ASN A 1 95 ? 5.250 -15.258 40.512 1.00 79.00 95 ASN A C 1
ATOM 723 O O . ASN A 1 95 ? 6.391 -15.668 40.732 1.00 79.00 95 ASN A O 1
ATOM 727 N N . PRO A 1 96 ? 4.228 -15.579 41.334 1.00 79.94 96 PRO A N 1
ATOM 728 C CA . PRO A 1 96 ? 4.418 -16.336 42.574 1.00 79.94 96 PRO A CA 1
ATOM 729 C C . PRO A 1 96 ? 4.738 -17.820 42.330 1.00 79.94 96 PRO A C 1
ATOM 731 O O . PRO A 1 96 ? 5.051 -18.541 43.273 1.00 79.94 96 PRO A O 1
ATOM 734 N N . PHE A 1 97 ? 4.669 -18.276 41.076 1.00 85.56 97 PHE A N 1
ATOM 735 C CA . PHE A 1 97 ? 5.063 -19.612 40.632 1.00 85.56 97 PHE A CA 1
ATOM 736 C C . PHE A 1 97 ? 6.475 -19.643 40.027 1.00 85.56 97 PHE A C 1
ATOM 738 O O . PHE A 1 97 ? 6.867 -20.665 39.462 1.00 85.56 97 PHE A O 1
ATOM 745 N N . LEU A 1 98 ? 7.249 -18.548 40.115 1.00 80.69 98 LEU A N 1
ATOM 746 C CA . LEU A 1 98 ? 8.676 -18.585 39.787 1.00 80.69 98 LEU A CA 1
ATOM 747 C C . LEU A 1 98 ? 9.344 -19.664 40.656 1.00 80.69 98 LEU A C 1
ATOM 749 O O . LEU A 1 98 ? 9.230 -19.599 41.883 1.00 80.69 98 LEU A O 1
ATOM 753 N N . PRO A 1 99 ? 10.030 -20.657 40.055 1.00 82.31 99 PRO A N 1
ATOM 754 C CA . PRO A 1 99 ? 10.727 -21.678 40.816 1.00 82.31 99 PRO A CA 1
ATOM 755 C C . PRO A 1 99 ? 11.674 -21.002 41.801 1.00 82.31 99 PRO A C 1
ATOM 757 O O . PRO A 1 99 ? 12.548 -20.228 41.397 1.00 82.31 99 PRO A O 1
ATOM 760 N N . LEU A 1 100 ? 11.500 -21.286 43.093 1.00 77.38 100 LEU A N 1
ATOM 761 C CA . LEU A 1 100 ? 12.469 -20.887 44.103 1.00 77.38 100 LEU A CA 1
ATOM 762 C C . LEU A 1 100 ? 13.810 -21.459 43.645 1.00 77.38 100 LEU A C 1
ATOM 764 O O . LEU A 1 100 ? 13.929 -22.676 43.485 1.00 77.38 100 LEU A O 1
ATOM 768 N N . LYS A 1 101 ? 14.797 -20.593 43.366 1.00 66.19 101 LYS A N 1
ATOM 769 C CA . LYS A 1 101 ? 16.164 -21.037 43.070 1.00 66.19 101 LYS A CA 1
ATOM 770 C C . LYS A 1 101 ? 16.530 -22.049 44.146 1.00 66.19 101 LYS A C 1
ATOM 772 O O . LYS A 1 101 ? 16.486 -21.697 45.323 1.00 66.19 101 LYS A O 1
ATOM 777 N N . ALA A 1 102 ? 16.782 -23.291 43.727 1.00 61.47 102 ALA A N 1
ATOM 778 C CA . ALA A 1 102 ? 16.995 -24.425 44.611 1.00 61.47 102 ALA A CA 1
ATOM 779 C C . ALA A 1 102 ? 17.937 -24.004 45.739 1.00 61.47 102 ALA A C 1
ATOM 781 O O . ALA A 1 102 ? 19.103 -23.685 45.498 1.00 61.47 102 ALA A O 1
ATOM 782 N N . VAL A 1 103 ? 17.393 -23.922 46.953 1.00 58.06 103 VAL A N 1
ATOM 783 C CA . VAL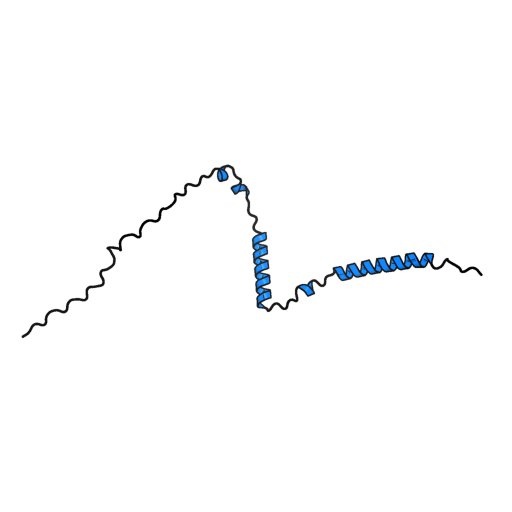 A 1 103 ? 18.179 -23.670 48.153 1.00 58.06 103 VAL A CA 1
ATOM 784 C C . VAL A 1 103 ? 19.189 -24.804 48.205 1.00 58.06 103 VAL A C 1
ATOM 786 O O . VAL A 1 103 ? 18.807 -25.968 48.335 1.00 58.06 103 VAL A O 1
ATOM 789 N N . ALA A 1 104 ? 20.464 -24.471 47.996 1.00 63.97 104 ALA A N 1
ATOM 790 C CA . ALA A 1 104 ? 21.542 -25.440 48.067 1.00 63.97 104 ALA A CA 1
ATOM 791 C C . ALA A 1 104 ? 21.418 -26.193 49.403 1.00 63.97 104 ALA A C 1
ATOM 793 O O . ALA A 1 104 ? 21.210 -25.549 50.438 1.00 63.97 104 ALA A O 1
ATOM 794 N N . PRO A 1 105 ? 21.483 -27.535 49.399 1.00 58.69 105 PRO A N 1
ATOM 795 C CA . PRO A 1 105 ? 21.279 -28.316 50.606 1.00 58.69 105 PRO A CA 1
ATOM 796 C C . PRO A 1 105 ? 22.302 -27.892 51.660 1.00 58.69 105 PRO A C 1
ATOM 798 O O . PRO A 1 105 ? 23.509 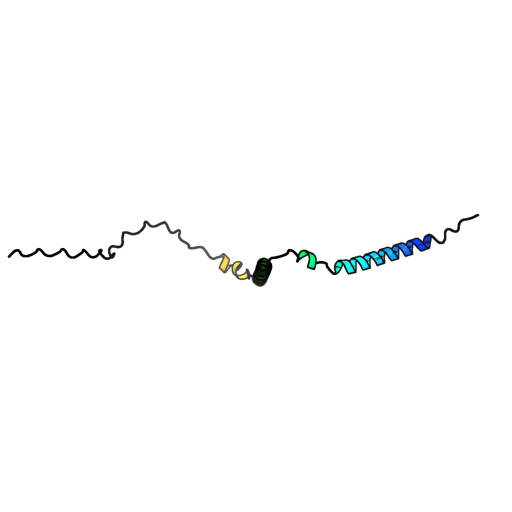-27.909 51.417 1.00 58.69 105 PRO A O 1
ATOM 801 N N . VAL A 1 106 ? 21.798 -27.484 52.827 1.00 68.62 106 VAL A N 1
ATOM 802 C CA . VAL A 1 106 ? 22.613 -27.145 53.995 1.00 68.62 106 VAL A CA 1
ATOM 803 C C . VAL A 1 106 ? 23.479 -28.368 54.330 1.00 68.62 106 VAL A C 1
ATOM 805 O O . VAL A 1 106 ? 22.922 -29.444 54.568 1.00 68.62 106 VAL A O 1
ATOM 808 N N . PRO A 1 107 ? 24.821 -28.262 54.319 1.00 64.62 107 PRO A N 1
ATOM 809 C CA . PRO A 1 107 ? 25.681 -29.404 54.592 1.00 64.62 107 PRO A CA 1
ATOM 810 C C . PRO A 1 107 ? 25.484 -29.882 56.036 1.00 64.62 107 PRO A C 1
ATOM 812 O O . PRO A 1 107 ? 25.535 -29.097 56.983 1.00 64.62 107 PRO A O 1
ATOM 815 N N . ALA A 1 108 ? 25.242 -31.186 56.191 1.00 71.25 108 ALA A N 1
ATOM 816 C CA . ALA A 1 108 ? 24.963 -31.817 57.476 1.00 71.25 108 ALA A CA 1
ATOM 817 C C . ALA A 1 108 ? 26.143 -31.671 58.463 1.00 71.25 108 ALA A C 1
ATOM 819 O O . ALA A 1 108 ? 27.306 -31.771 58.050 1.00 71.25 108 ALA A O 1
ATOM 820 N N . PRO A 1 109 ? 25.879 -31.481 59.771 1.00 66.06 109 PRO A N 1
ATOM 821 C CA . PRO A 1 109 ? 26.935 -31.326 60.764 1.00 66.06 109 PRO A CA 1
ATOM 822 C C . PRO A 1 109 ? 27.742 -32.623 60.915 1.00 66.06 109 PRO A C 1
ATOM 824 O O . PRO A 1 109 ? 27.189 -33.704 61.134 1.00 66.06 109 PRO A O 1
ATOM 827 N N . LYS A 1 110 ? 29.074 -32.515 60.804 1.00 60.53 110 LYS A N 1
ATOM 828 C CA . LYS A 1 110 ? 30.005 -33.632 61.021 1.00 60.53 110 LYS A CA 1
ATOM 829 C C . LYS A 1 110 ? 29.885 -34.132 62.462 1.00 60.53 110 LYS A C 1
ATOM 831 O O . LYS A 1 110 ? 30.132 -33.378 63.399 1.00 60.53 110 LYS A O 1
ATOM 836 N N . LYS A 1 111 ? 29.557 -35.417 62.631 1.00 58.69 111 LYS A N 1
ATOM 837 C CA . LYS A 1 111 ? 29.619 -36.090 63.934 1.00 58.69 111 LYS A CA 1
ATOM 838 C C . LYS A 1 111 ? 31.077 -36.168 64.390 1.00 58.69 111 LYS A C 1
ATOM 840 O O . LYS A 1 111 ? 31.903 -36.776 63.710 1.00 58.69 111 LYS A O 1
ATOM 845 N N . VAL A 1 112 ? 31.375 -35.535 65.520 1.00 61.12 112 VAL A N 1
ATOM 846 C CA . VAL A 1 112 ? 32.649 -35.674 66.231 1.00 61.12 112 VAL A CA 1
ATOM 847 C C . VAL A 1 112 ? 32.594 -36.996 67.005 1.00 61.12 112 VAL A C 1
ATOM 849 O O . VAL A 1 112 ? 31.570 -37.288 67.623 1.00 61.12 112 VAL A O 1
ATOM 852 N N . LYS A 1 113 ? 33.636 -37.820 66.852 1.00 58.38 113 LYS A N 1
ATOM 853 C CA . LYS A 1 113 ? 33.792 -39.121 67.521 1.00 58.38 113 LYS A CA 1
ATOM 854 C C . LYS A 1 113 ? 34.114 -38.956 68.998 1.00 58.38 113 LYS A C 1
ATOM 856 O O . LYS A 1 113 ? 34.842 -37.990 69.311 1.00 58.38 113 LYS A O 1
#

pLDDT: mean 76.76, std 15.01, range [45.75, 95.12]

Foldseek 3Di:
DDDDPPPVVVVVVVVVVVVVVVVVVVCVVPVVDPVVVVVPPPDDPVNVVVVVVVVVVVVVVVPDDDDCVCVPDPVNVPDDDPDDDDDDDPDDPDDPPPPDPPPDDDDDDDDDD

Radius of gyration: 44.15 Å; chains: 1; bounding box: 58×86×140 Å